Protein AF-A0A946YZE3-F1 (afdb_monomer_lite)

Sequence (164 aa):
MNVVLAQTDGRGFFDGVRDGLDSAWADVVAFAPKLIGAAIILLVGWIVARVIRGIFVRVLDRVGLDKLLERAGLTQTLRSAGYTASQLVGNVLYWVALLVVFLMAAEALQVERLTDLISALIAYLPLVAVAMIIIVVTAAIGAFLADLVAPWANRQQIAWLVPA

pLDDT: mean 79.57, std 11.19, range [40.38, 92.94]

Structure (mmCIF, N/CA/C/O backbone):
data_AF-A0A946YZE3-F1
#
_entry.id   AF-A0A946YZE3-F1
#
loop_
_atom_site.group_PDB
_atom_site.id
_atom_site.type_symbol
_atom_site.label_atom_id
_atom_site.label_alt_id
_atom_site.label_comp_id
_atom_site.label_asym_id
_atom_site.label_entity_id
_atom_site.label_seq_id
_atom_site.pdbx_PDB_ins_code
_atom_site.Cartn_x
_atom_site.Cartn_y
_atom_site.Cartn_z
_atom_site.occupancy
_atom_site.B_iso_or_equiv
_atom_site.auth_seq_id
_atom_site.auth_comp_id
_atom_site.auth_asym_id
_atom_site.auth_atom_id
_atom_site.pdbx_PDB_model_num
ATOM 1 N N . MET A 1 1 ? 53.365 25.308 -28.079 1.00 43.62 1 MET A N 1
ATOM 2 C CA . MET A 1 1 ? 52.091 25.456 -27.347 1.00 43.62 1 MET A CA 1
ATOM 3 C C . MET A 1 1 ? 50.980 25.514 -28.385 1.00 43.62 1 MET A C 1
ATOM 5 O O . MET A 1 1 ? 50.653 26.597 -28.841 1.00 43.62 1 MET A O 1
ATOM 9 N N . ASN A 1 2 ? 50.493 24.356 -28.847 1.00 40.38 2 ASN A N 1
ATOM 10 C CA . ASN A 1 2 ? 49.395 24.295 -29.816 1.00 40.38 2 ASN A CA 1
ATOM 11 C C . ASN A 1 2 ? 48.116 23.994 -29.054 1.00 40.38 2 ASN A C 1
ATOM 13 O O . ASN A 1 2 ? 47.885 22.869 -28.617 1.00 40.38 2 ASN A O 1
ATOM 17 N N . VAL A 1 3 ? 47.325 25.041 -28.861 1.00 59.16 3 VAL A N 1
ATOM 18 C CA . VAL A 1 3 ? 45.962 24.923 -28.371 1.00 59.16 3 VAL A CA 1
ATOM 19 C C . VAL A 1 3 ? 45.169 24.293 -29.510 1.00 59.16 3 VAL A C 1
ATOM 21 O O . VAL A 1 3 ? 44.938 24.925 -30.539 1.00 59.16 3 VAL A O 1
ATOM 24 N N . VAL A 1 4 ? 44.838 23.011 -29.355 1.00 63.41 4 VAL A N 1
ATOM 25 C CA . VAL A 1 4 ? 43.867 22.317 -30.199 1.00 63.41 4 VAL A CA 1
ATOM 26 C C . VAL A 1 4 ? 42.554 23.062 -30.014 1.00 63.41 4 VAL A C 1
ATOM 28 O O . VAL A 1 4 ? 41.918 22.970 -28.965 1.00 63.41 4 VAL A O 1
ATOM 31 N N . LEU A 1 5 ? 42.193 23.872 -31.006 1.00 56.09 5 LEU A N 1
ATOM 32 C CA . LEU A 1 5 ? 40.861 24.437 -31.112 1.00 56.09 5 LEU A CA 1
ATOM 33 C C . LEU A 1 5 ? 39.909 23.245 -31.121 1.00 56.09 5 LEU A C 1
ATOM 35 O O . LEU A 1 5 ? 39.949 22.431 -32.042 1.00 56.09 5 LEU A O 1
ATOM 39 N N . ALA A 1 6 ? 39.118 23.110 -30.057 1.00 60.28 6 ALA A N 1
ATOM 40 C CA . ALA A 1 6 ? 37.997 22.194 -29.997 1.00 60.28 6 ALA A CA 1
ATOM 41 C C . ALA A 1 6 ? 37.016 22.610 -31.096 1.00 60.28 6 ALA A C 1
ATOM 43 O O . ALA A 1 6 ? 36.107 23.414 -30.887 1.00 60.28 6 ALA A O 1
ATOM 44 N N . GLN A 1 7 ? 37.269 22.102 -32.297 1.00 55.59 7 GLN A N 1
ATOM 45 C CA . GLN A 1 7 ? 36.361 22.141 -33.415 1.00 55.59 7 GLN A CA 1
ATOM 46 C C . GLN A 1 7 ? 35.184 21.256 -33.016 1.00 55.59 7 GLN A C 1
ATOM 48 O O . GLN A 1 7 ? 35.172 20.047 -33.232 1.00 55.59 7 GLN A O 1
ATOM 53 N N . THR A 1 8 ? 34.223 21.871 -32.333 1.00 61.09 8 THR A N 1
ATOM 54 C CA . THR A 1 8 ? 32.881 21.340 -32.116 1.00 61.09 8 THR A CA 1
ATOM 55 C C . THR A 1 8 ? 32.183 21.344 -33.471 1.00 61.09 8 THR A C 1
ATOM 57 O O . THR A 1 8 ? 31.337 22.179 -33.776 1.00 61.09 8 THR A O 1
ATOM 60 N N . ASP A 1 9 ? 32.612 20.424 -34.334 1.00 63.84 9 ASP A N 1
ATOM 61 C CA . ASP A 1 9 ? 31.912 20.086 -35.561 1.00 63.84 9 ASP A CA 1
ATOM 62 C C . ASP A 1 9 ? 30.484 19.722 -35.140 1.00 63.84 9 ASP A C 1
ATOM 64 O O . ASP A 1 9 ? 30.283 18.788 -34.361 1.00 63.84 9 ASP A O 1
ATOM 68 N N . GLY A 1 10 ? 29.481 20.460 -35.631 1.00 63.72 10 GLY A N 1
ATOM 69 C CA . GLY A 1 10 ? 28.072 20.251 -35.267 1.00 63.72 10 GLY A CA 1
ATOM 70 C C . GLY A 1 10 ? 27.598 18.802 -35.448 1.00 63.72 10 GLY A C 1
ATOM 71 O O . GLY A 1 10 ? 26.635 18.389 -34.814 1.00 63.72 10 GLY A O 1
ATOM 72 N N . ARG A 1 11 ? 28.330 18.008 -36.241 1.00 69.75 11 ARG A N 1
ATOM 73 C CA . ARG A 1 11 ? 28.181 16.557 -36.407 1.00 69.75 11 ARG A CA 1
ATOM 74 C C . ARG A 1 11 ? 28.226 15.790 -35.079 1.00 69.75 11 ARG A C 1
ATOM 76 O O . ARG A 1 11 ? 27.331 14.994 -34.844 1.00 69.75 11 ARG A O 1
ATOM 83 N N . GLY A 1 12 ? 29.146 16.113 -34.165 1.00 76.25 12 GLY A N 1
ATOM 84 C CA . GLY A 1 12 ? 29.270 15.405 -32.882 1.00 76.25 12 GLY A CA 1
ATOM 85 C C . GLY A 1 12 ? 28.068 15.585 -31.943 1.00 76.25 12 GLY A C 1
ATOM 86 O O . GLY A 1 12 ? 27.752 14.692 -31.164 1.00 76.25 12 GLY A O 1
ATOM 87 N N . PHE A 1 13 ? 27.352 16.712 -32.043 1.00 83.12 13 PHE A N 1
ATOM 88 C CA . PHE A 1 13 ? 26.088 16.909 -31.327 1.00 83.12 13 PHE A CA 1
ATOM 89 C C . PHE A 1 13 ? 24.970 16.044 -31.918 1.00 83.12 13 PHE A C 1
ATOM 91 O O . PHE A 1 13 ? 24.251 15.381 -31.176 1.00 83.12 13 PHE A O 1
ATOM 98 N N . PHE A 1 14 ? 24.828 16.035 -33.248 1.00 87.50 14 PHE A N 1
ATOM 99 C CA . PHE A 1 14 ? 23.815 15.213 -33.913 1.00 87.50 14 PHE A CA 1
ATOM 100 C C . PHE A 1 14 ? 24.065 13.717 -33.705 1.00 87.50 14 PHE A C 1
ATOM 102 O O . PHE A 1 14 ? 23.097 12.974 -33.569 1.00 87.50 14 PHE A O 1
ATOM 109 N N . ASP A 1 15 ? 25.326 13.295 -33.627 1.00 86.75 15 ASP A N 1
ATOM 110 C CA . ASP A 1 15 ? 25.701 11.912 -33.333 1.00 86.75 15 ASP A CA 1
ATOM 111 C C . ASP A 1 15 ? 25.371 11.555 -31.876 1.00 86.75 15 ASP A C 1
ATOM 113 O O . ASP A 1 15 ? 24.671 10.581 -31.640 1.00 86.75 15 ASP A O 1
ATOM 117 N N . GLY A 1 16 ? 25.708 12.410 -30.901 1.00 86.00 16 GLY A N 1
ATOM 118 C CA . GLY A 1 16 ? 25.318 12.184 -29.503 1.00 86.00 16 GLY A CA 1
ATOM 119 C C . GLY A 1 16 ? 23.799 12.178 -29.267 1.00 86.00 16 GLY A C 1
ATOM 120 O O . GLY A 1 16 ? 23.300 11.410 -28.445 1.00 86.00 16 GLY A O 1
ATOM 121 N N . VAL A 1 17 ? 23.038 13.000 -30.001 1.00 89.38 17 VAL A N 1
ATOM 122 C CA . VAL A 1 17 ? 21.565 12.969 -29.962 1.00 89.38 17 VAL A CA 1
ATOM 123 C C . VAL A 1 17 ? 21.022 11.689 -30.599 1.00 89.38 17 VAL A C 1
ATOM 125 O O . VAL A 1 17 ? 20.084 11.108 -30.061 1.00 89.38 17 VAL A O 1
ATOM 128 N N . ARG A 1 18 ? 21.597 11.230 -31.717 1.00 91.44 18 ARG A N 1
ATOM 129 C CA . ARG A 1 18 ? 21.205 9.965 -32.359 1.00 91.44 18 ARG A CA 1
ATOM 130 C C . ARG A 1 18 ? 21.512 8.768 -31.471 1.00 91.44 18 ARG A C 1
ATOM 132 O O . ARG A 1 18 ? 20.606 7.991 -31.210 1.00 91.44 18 ARG A O 1
ATOM 139 N N . ASP A 1 19 ? 22.713 8.697 -30.913 1.00 91.00 19 ASP A N 1
ATOM 140 C CA . ASP A 1 19 ? 23.120 7.635 -29.992 1.00 91.00 19 ASP A CA 1
ATOM 141 C C . ASP A 1 19 ? 22.237 7.619 -28.728 1.00 91.00 19 ASP A C 1
ATOM 143 O O . ASP A 1 19 ? 21.841 6.558 -28.236 1.00 91.00 19 ASP A O 1
ATOM 147 N N . GLY A 1 20 ? 21.861 8.796 -28.214 1.00 88.88 20 GLY A N 1
ATOM 148 C CA . GLY A 1 20 ? 20.900 8.936 -27.115 1.00 88.88 20 GLY A CA 1
ATOM 149 C C . GLY A 1 20 ? 19.488 8.447 -27.467 1.00 88.88 20 GLY A C 1
ATOM 150 O O . GLY A 1 20 ? 18.821 7.828 -26.640 1.00 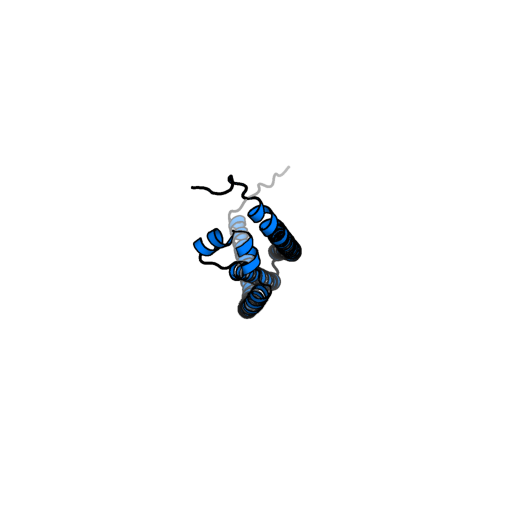88.88 20 GLY A O 1
ATOM 151 N N . LEU A 1 21 ? 19.023 8.693 -28.694 1.00 92.44 21 LEU A N 1
ATOM 152 C CA . LEU A 1 21 ? 17.734 8.189 -29.178 1.00 92.44 21 LEU A CA 1
ATOM 153 C C . LEU A 1 21 ? 17.761 6.679 -29.440 1.00 92.44 21 LEU A C 1
ATOM 155 O O . LEU A 1 21 ? 16.799 5.998 -29.096 1.00 92.44 21 LEU A O 1
ATOM 159 N N . ASP A 1 22 ? 18.850 6.155 -29.998 1.00 91.50 22 ASP A N 1
ATOM 160 C CA . ASP A 1 22 ? 19.014 4.730 -30.289 1.00 91.50 22 ASP A CA 1
ATOM 161 C C . ASP A 1 22 ? 19.114 3.908 -28.998 1.00 91.50 22 ASP A C 1
ATOM 163 O O . ASP A 1 22 ? 18.496 2.848 -28.884 1.00 91.50 22 ASP A O 1
ATOM 167 N N . SER A 1 23 ? 19.819 4.424 -27.988 1.00 89.94 23 SER A N 1
ATOM 168 C CA . SER A 1 23 ? 19.861 3.821 -26.649 1.00 89.94 23 SER A CA 1
ATOM 169 C C . SER A 1 23 ? 18.503 3.877 -25.942 1.00 89.94 23 SER A C 1
ATOM 171 O O . SER A 1 23 ? 18.031 2.847 -25.463 1.00 89.94 23 SER A O 1
ATOM 173 N N . ALA A 1 24 ? 17.809 5.022 -25.961 1.00 88.12 24 ALA A N 1
ATOM 174 C CA . ALA A 1 24 ? 16.450 5.122 -25.424 1.00 88.12 24 ALA A CA 1
ATOM 175 C C . ALA A 1 24 ? 15.468 4.175 -26.141 1.00 88.12 24 ALA A C 1
ATOM 177 O O . ALA A 1 24 ? 14.597 3.576 -25.508 1.00 88.12 24 ALA A O 1
ATOM 178 N N . TRP A 1 25 ? 15.611 4.004 -27.458 1.00 90.56 25 TRP A N 1
ATOM 179 C CA . TRP A 1 25 ? 14.807 3.063 -28.234 1.00 90.56 25 TRP A CA 1
ATOM 180 C C . TRP A 1 25 ? 15.104 1.608 -27.857 1.00 90.56 25 TRP A C 1
ATOM 182 O O . TRP A 1 25 ? 14.175 0.818 -27.670 1.00 90.56 25 TRP A O 1
ATOM 192 N N . ALA A 1 26 ? 16.381 1.258 -27.690 1.00 87.69 26 ALA A N 1
ATOM 193 C CA . ALA A 1 26 ? 16.795 -0.071 -27.253 1.00 87.69 26 ALA A CA 1
ATOM 194 C C . ALA A 1 26 ? 16.233 -0.421 -25.863 1.00 87.69 26 ALA A C 1
ATOM 196 O O . ALA A 1 26 ? 15.722 -1.528 -25.675 1.00 87.69 26 ALA A O 1
ATOM 197 N N . ASP A 1 27 ? 16.233 0.532 -24.927 1.00 84.56 27 ASP A N 1
ATOM 198 C CA . ASP A 1 27 ? 15.654 0.357 -23.592 1.00 84.56 27 ASP A CA 1
ATOM 199 C C . ASP A 1 27 ? 14.138 0.112 -23.647 1.00 84.56 27 ASP A C 1
ATOM 201 O O . ASP A 1 27 ? 13.623 -0.786 -22.977 1.00 84.56 27 ASP A O 1
ATOM 205 N N . VAL A 1 28 ? 13.410 0.849 -24.494 1.00 84.75 28 VAL A N 1
ATOM 206 C CA . VAL A 1 28 ? 11.962 0.653 -24.693 1.00 84.75 28 VAL A CA 1
ATOM 207 C C . VAL A 1 28 ? 11.662 -0.740 -25.250 1.00 84.75 28 VAL A C 1
ATOM 209 O O . VAL A 1 28 ? 10.764 -1.428 -24.755 1.00 84.75 28 VAL A O 1
ATOM 212 N N . VAL A 1 29 ? 12.426 -1.189 -26.249 1.00 87.19 29 VAL A N 1
ATOM 213 C CA . VAL A 1 29 ? 12.261 -2.525 -26.845 1.00 87.19 29 VAL A CA 1
ATOM 214 C C . VAL A 1 29 ? 12.597 -3.625 -25.832 1.00 87.19 29 VAL A C 1
ATOM 216 O O . VAL A 1 29 ? 11.882 -4.625 -25.762 1.00 87.19 29 VAL A O 1
ATOM 219 N N . ALA A 1 30 ? 13.618 -3.433 -24.993 1.00 84.69 30 ALA A N 1
ATOM 220 C CA . ALA A 1 30 ? 13.970 -4.364 -23.920 1.00 84.69 30 ALA A CA 1
ATOM 221 C C . ALA A 1 30 ? 12.926 -4.404 -22.784 1.00 84.69 30 ALA A C 1
ATOM 223 O O . ALA A 1 30 ? 12.786 -5.419 -22.094 1.00 84.69 30 ALA A O 1
ATOM 224 N N . PHE A 1 31 ? 12.171 -3.320 -22.590 1.00 84.31 31 PHE A N 1
ATOM 225 C CA . PHE A 1 31 ? 11.121 -3.217 -21.577 1.00 84.31 31 PHE A CA 1
ATOM 226 C C . PHE A 1 31 ? 9.774 -3.797 -22.034 1.00 84.31 31 PHE A C 1
ATOM 228 O O . PHE A 1 31 ? 8.982 -4.249 -21.203 1.00 84.31 31 PHE A O 1
ATOM 235 N N . ALA A 1 32 ? 9.517 -3.860 -23.345 1.00 87.62 32 ALA A N 1
ATOM 236 C CA . ALA A 1 32 ? 8.255 -4.359 -23.895 1.00 87.62 32 ALA A CA 1
ATOM 237 C C . ALA A 1 32 ? 7.883 -5.792 -23.435 1.00 87.62 32 ALA A C 1
ATOM 239 O O . ALA A 1 32 ? 6.745 -5.990 -23.001 1.00 87.62 32 ALA A O 1
ATOM 240 N N . PRO A 1 33 ? 8.792 -6.790 -23.420 1.00 85.50 33 PRO A N 1
ATOM 241 C CA . PRO A 1 33 ? 8.476 -8.123 -22.896 1.00 85.50 33 PRO A CA 1
ATOM 242 C C . PRO A 1 33 ? 8.171 -8.120 -21.390 1.00 85.50 33 PRO A C 1
ATOM 244 O O . PRO A 1 33 ? 7.288 -8.846 -20.931 1.00 85.50 33 PRO A O 1
ATOM 247 N N . LYS A 1 34 ? 8.870 -7.278 -20.617 1.00 87.50 34 LYS A N 1
ATOM 248 C CA . LYS A 1 34 ? 8.681 -7.149 -19.162 1.00 87.50 34 LYS A CA 1
ATOM 249 C C . LYS A 1 34 ? 7.306 -6.569 -18.829 1.00 87.50 34 LYS A C 1
ATOM 251 O O . LYS A 1 34 ? 6.638 -7.053 -17.917 1.00 87.50 34 LYS A O 1
ATOM 256 N N . LEU A 1 35 ? 6.845 -5.597 -19.621 1.00 87.19 35 LEU A N 1
ATOM 257 C CA . LEU A 1 35 ? 5.495 -5.042 -19.512 1.00 87.19 35 LEU A CA 1
ATOM 258 C C . LEU A 1 35 ? 4.408 -6.102 -19.700 1.00 87.19 35 LEU A C 1
ATOM 260 O O . LEU A 1 35 ? 3.423 -6.088 -18.967 1.00 87.19 35 LEU A O 1
ATOM 264 N N . ILE A 1 36 ? 4.588 -7.038 -20.636 1.00 89.50 36 ILE A N 1
ATOM 265 C CA . ILE A 1 36 ? 3.630 -8.134 -20.847 1.00 89.50 36 ILE A CA 1
ATOM 266 C C . ILE A 1 36 ? 3.576 -9.032 -19.606 1.00 89.50 36 ILE A C 1
ATOM 268 O O . ILE A 1 36 ? 2.488 -9.338 -19.118 1.00 89.50 36 ILE A O 1
ATOM 272 N N . GLY A 1 37 ? 4.735 -9.411 -19.056 1.00 88.25 37 GLY A N 1
ATOM 273 C CA . GLY A 1 37 ? 4.804 -10.214 -17.831 1.00 88.25 37 GLY A CA 1
ATOM 274 C C . GLY A 1 37 ? 4.111 -9.537 -16.644 1.00 88.25 37 GLY A C 1
ATOM 275 O O . GLY A 1 37 ? 3.285 -10.151 -15.969 1.00 88.25 37 GLY A O 1
ATOM 276 N N . ALA A 1 38 ? 4.366 -8.248 -16.435 1.00 89.31 38 ALA A N 1
ATOM 277 C CA . ALA A 1 38 ? 3.707 -7.494 -15.378 1.00 89.31 38 ALA A CA 1
ATOM 278 C C . ALA A 1 38 ? 2.213 -7.276 -15.615 1.00 89.31 38 ALA A C 1
ATOM 280 O O . ALA A 1 38 ? 1.443 -7.344 -14.662 1.00 89.31 38 ALA A O 1
ATOM 281 N N . ALA A 1 39 ? 1.777 -7.072 -16.859 1.00 90.06 39 ALA A N 1
ATOM 282 C CA . ALA A 1 39 ? 0.357 -6.986 -17.184 1.00 90.06 39 ALA A CA 1
ATOM 283 C C . ALA A 1 39 ? -0.376 -8.287 -16.825 1.00 90.06 39 ALA A C 1
ATOM 285 O O . ALA A 1 39 ? -1.462 -8.235 -16.249 1.00 90.06 39 ALA A O 1
ATOM 286 N N . ILE A 1 40 ? 0.234 -9.450 -17.090 1.00 92.75 40 ILE A N 1
ATOM 287 C CA . ILE A 1 40 ? -0.312 -10.757 -16.694 1.00 92.75 40 ILE A CA 1
ATOM 288 C C . ILE A 1 40 ? -0.416 -10.858 -15.167 1.00 92.75 40 ILE A C 1
ATOM 290 O O . ILE A 1 40 ? -1.472 -11.224 -14.649 1.00 92.75 40 ILE A O 1
ATOM 294 N N . ILE A 1 41 ? 0.647 -10.496 -14.441 1.00 90.94 41 ILE A N 1
ATOM 295 C CA . ILE A 1 41 ? 0.657 -10.500 -12.968 1.00 90.94 41 ILE A CA 1
ATOM 296 C C . ILE A 1 41 ? -0.436 -9.584 -12.415 1.00 90.94 41 ILE A C 1
ATOM 298 O O . ILE A 1 41 ? -1.163 -9.974 -11.505 1.00 90.94 41 ILE A O 1
ATOM 302 N N . LEU A 1 42 ? -0.595 -8.392 -12.987 1.00 90.56 42 LEU A N 1
ATOM 303 C CA . LEU A 1 42 ? -1.582 -7.410 -12.552 1.00 90.56 42 LEU A CA 1
ATOM 304 C C . LEU A 1 42 ? -3.012 -7.903 -12.812 1.00 90.56 42 LEU A C 1
ATOM 306 O O . LEU A 1 42 ? -3.884 -7.739 -11.958 1.00 90.56 42 LEU A O 1
ATOM 310 N N . LEU A 1 43 ? -3.238 -8.585 -13.939 1.00 92.94 43 LEU A N 1
ATOM 311 C CA . LEU A 1 43 ? -4.521 -9.203 -14.271 1.00 92.94 43 LEU A CA 1
ATOM 312 C C . LEU A 1 43 ? -4.891 -10.314 -13.275 1.00 92.94 43 LEU A C 1
ATOM 314 O O . LEU A 1 43 ? -5.994 -10.320 -12.727 1.00 92.94 43 LEU A O 1
ATOM 318 N N . VAL A 1 44 ? -3.961 -11.236 -13.009 1.00 91.88 44 VAL A N 1
ATOM 319 C CA . VAL A 1 44 ? -4.167 -12.352 -12.070 1.00 91.88 44 VAL A CA 1
ATOM 320 C C . VAL A 1 44 ? -4.322 -11.831 -10.643 1.00 91.88 44 VAL A C 1
ATOM 322 O O . VAL A 1 44 ? -5.246 -12.215 -9.922 1.00 91.88 44 VAL A O 1
ATOM 325 N N . GLY A 1 45 ? -3.452 -10.912 -10.236 1.00 88.38 45 GLY A N 1
ATOM 326 C CA . GLY A 1 45 ? -3.457 -10.339 -8.902 1.00 88.38 45 GLY A CA 1
ATOM 327 C C . GLY A 1 45 ? -4.711 -9.518 -8.610 1.00 88.38 45 GLY A C 1
ATOM 328 O O . GLY A 1 45 ? -5.235 -9.597 -7.501 1.00 88.38 45 GLY A O 1
ATOM 329 N N . TRP A 1 46 ? -5.269 -8.804 -9.593 1.00 88.25 46 TRP A N 1
ATOM 330 C CA . TRP A 1 46 ? -6.537 -8.086 -9.418 1.00 88.25 46 TRP A CA 1
ATOM 331 C C . TRP A 1 46 ? -7.689 -9.024 -9.021 1.00 88.25 46 TRP A C 1
ATOM 333 O O . TRP A 1 46 ? -8.483 -8.701 -8.129 1.00 88.25 46 TRP A O 1
ATOM 343 N N . ILE A 1 47 ? -7.749 -10.217 -9.623 1.00 89.12 47 ILE A N 1
ATOM 344 C CA . ILE A 1 47 ? -8.748 -11.239 -9.283 1.00 89.12 47 ILE A CA 1
ATOM 345 C C . ILE A 1 47 ? -8.544 -11.710 -7.838 1.00 89.12 47 ILE A C 1
ATOM 347 O O . ILE A 1 47 ? -9.495 -11.725 -7.051 1.00 89.12 47 ILE A O 1
ATOM 351 N N . VAL A 1 48 ? -7.304 -12.037 -7.464 1.00 86.81 48 VAL A N 1
ATOM 352 C CA . VAL A 1 48 ? -6.956 -12.483 -6.104 1.00 86.81 48 VAL A CA 1
ATOM 353 C C . VAL A 1 48 ? -7.290 -11.407 -5.064 1.00 86.81 48 VAL A C 1
ATOM 355 O O . VAL A 1 48 ? -7.945 -11.700 -4.062 1.00 86.81 48 VAL A O 1
ATOM 358 N N . ALA A 1 49 ? -6.938 -10.146 -5.322 1.00 83.62 49 ALA A N 1
ATOM 359 C CA . ALA A 1 49 ? -7.229 -9.016 -4.440 1.00 83.62 49 ALA A CA 1
ATOM 360 C C . ALA A 1 49 ? -8.738 -8.847 -4.195 1.00 83.62 49 ALA A C 1
ATOM 362 O O . ALA A 1 49 ? -9.174 -8.599 -3.065 1.00 83.62 49 ALA A O 1
ATOM 363 N N . ARG A 1 50 ? -9.562 -9.040 -5.233 1.00 83.75 50 ARG A N 1
ATOM 364 C CA . ARG A 1 50 ? -11.025 -8.985 -5.110 1.00 83.75 50 ARG A CA 1
ATOM 365 C C . ARG A 1 50 ? -11.574 -10.104 -4.222 1.00 83.75 50 ARG A C 1
ATOM 367 O O . ARG A 1 50 ? -12.484 -9.855 -3.430 1.00 83.75 50 ARG A O 1
ATOM 374 N N . VAL A 1 51 ? -11.019 -11.313 -4.322 1.00 86.19 51 VAL A N 1
ATOM 375 C CA . VAL A 1 51 ? -11.404 -12.453 -3.473 1.00 86.19 51 VAL A CA 1
ATOM 376 C C . VAL A 1 51 ? -11.027 -12.195 -2.015 1.00 86.19 51 VAL A C 1
ATOM 378 O O . VAL A 1 51 ? -11.876 -12.340 -1.134 1.00 86.19 51 VAL A O 1
ATOM 381 N N . ILE A 1 52 ? -9.796 -11.741 -1.766 1.00 82.19 52 ILE A N 1
ATOM 382 C CA . ILE A 1 52 ? -9.301 -11.404 -0.424 1.00 82.19 52 ILE A CA 1
ATOM 383 C C . ILE A 1 52 ? -10.214 -10.365 0.231 1.00 82.19 52 ILE A C 1
ATOM 385 O O . ILE A 1 52 ? -10.716 -10.602 1.331 1.00 82.19 52 ILE A O 1
ATOM 389 N N . ARG A 1 53 ? -10.525 -9.263 -0.469 1.00 81.19 53 ARG A N 1
ATOM 390 C CA . ARG A 1 53 ? -11.471 -8.242 0.013 1.00 81.19 53 ARG A CA 1
ATOM 391 C C . ARG A 1 53 ? -12.781 -8.867 0.496 1.00 81.19 53 ARG A C 1
ATOM 393 O O . ARG A 1 53 ? -13.252 -8.550 1.586 1.00 81.19 53 ARG A O 1
ATOM 400 N N . GLY A 1 54 ? -13.370 -9.750 -0.311 1.00 79.06 54 GLY A N 1
ATOM 401 C CA . GLY A 1 54 ? -14.639 -10.400 0.011 1.00 79.06 54 GLY A CA 1
ATOM 402 C C . GLY A 1 54 ? -14.571 -11.281 1.262 1.00 79.06 54 GLY A C 1
ATOM 403 O O . GLY A 1 54 ? -15.525 -11.311 2.036 1.00 79.06 54 GLY A O 1
ATOM 404 N N . ILE A 1 55 ? -13.451 -11.972 1.487 1.00 82.38 55 ILE A N 1
ATOM 405 C CA . ILE A 1 55 ? -13.240 -12.790 2.689 1.00 82.38 55 ILE A CA 1
ATOM 406 C C . ILE A 1 55 ? -13.142 -11.894 3.925 1.00 82.38 55 ILE A C 1
ATOM 408 O O . ILE A 1 55 ? -13.837 -12.136 4.910 1.00 82.38 55 ILE A O 1
ATOM 412 N N . PHE A 1 56 ? -12.333 -10.837 3.864 1.00 79.19 56 PHE A N 1
ATOM 413 C CA . PHE A 1 56 ? -12.101 -9.965 5.012 1.00 79.19 56 PHE A CA 1
ATOM 414 C C . PHE A 1 56 ? -13.339 -9.179 5.433 1.00 79.19 56 PHE A C 1
ATOM 416 O O . PHE A 1 56 ? -13.619 -9.135 6.625 1.00 79.19 56 PHE A O 1
ATOM 423 N N . VAL A 1 57 ? -14.123 -8.635 4.493 1.00 80.12 57 VAL A N 1
ATOM 424 C CA . VAL A 1 57 ? -15.391 -7.959 4.833 1.00 80.12 57 VAL A CA 1
ATOM 425 C C . VAL A 1 57 ? -16.288 -8.890 5.652 1.00 80.12 57 VAL A C 1
ATOM 427 O O . VAL A 1 57 ? -16.718 -8.522 6.738 1.00 80.12 57 VAL A O 1
ATOM 430 N N . ARG A 1 58 ? -16.461 -10.147 5.215 1.00 81.00 58 ARG A N 1
ATOM 431 C CA . ARG A 1 58 ? -17.275 -11.132 5.949 1.00 81.00 58 ARG A CA 1
ATOM 432 C C . ARG A 1 58 ? -16.713 -11.472 7.330 1.00 81.00 58 ARG A C 1
ATOM 434 O O . ARG A 1 58 ? -17.482 -11.753 8.247 1.00 81.00 58 ARG A O 1
ATOM 441 N N . VAL A 1 59 ? -15.388 -11.517 7.478 1.00 78.19 59 VAL A N 1
ATOM 442 C CA . VAL A 1 59 ? -14.744 -11.769 8.777 1.00 78.19 59 VAL A CA 1
ATOM 443 C C . VAL A 1 59 ? -14.979 -10.588 9.717 1.00 78.19 59 VAL A C 1
ATOM 445 O O . VAL A 1 59 ? -15.367 -10.797 10.861 1.00 78.19 59 VAL A O 1
ATOM 448 N N . LEU A 1 60 ? -14.804 -9.360 9.234 1.00 77.00 60 LEU A N 1
ATOM 449 C CA . LEU A 1 60 ? -14.971 -8.144 10.029 1.00 77.00 60 LEU A CA 1
ATOM 450 C C . LEU A 1 60 ? -16.429 -7.908 10.441 1.00 77.00 60 LEU A C 1
ATOM 452 O O . LEU A 1 60 ? -16.679 -7.573 11.601 1.00 77.00 60 LEU A O 1
ATOM 456 N N . ASP A 1 61 ? -17.374 -8.203 9.546 1.00 75.62 61 ASP A N 1
ATOM 457 C CA . ASP A 1 61 ? -18.806 -8.203 9.856 1.00 75.62 61 ASP A CA 1
ATOM 458 C C . ASP A 1 61 ? -19.116 -9.176 11.011 1.00 75.62 61 ASP A C 1
ATOM 460 O O . ASP A 1 61 ? -19.864 -8.843 11.932 1.00 75.62 61 ASP A O 1
ATOM 464 N N . ARG A 1 62 ? -18.500 -10.372 11.020 1.00 72.00 62 ARG A N 1
ATOM 465 C CA . ARG A 1 62 ? -18.669 -11.356 12.110 1.00 72.00 62 ARG A CA 1
ATOM 466 C C . ARG A 1 62 ? -18.047 -10.920 13.429 1.00 72.00 62 ARG A C 1
ATOM 468 O O . ARG A 1 62 ? -18.600 -11.238 14.477 1.00 72.00 62 ARG A O 1
ATOM 475 N N . VAL A 1 63 ? -16.909 -10.229 13.390 1.00 71.94 63 VAL A N 1
ATOM 476 C CA . VAL A 1 63 ? -16.236 -9.710 14.595 1.00 71.94 63 VAL A CA 1
ATOM 477 C C . VAL A 1 63 ? -17.060 -8.588 15.245 1.00 71.94 63 VAL A C 1
ATOM 479 O O . VAL A 1 63 ? -16.872 -8.283 16.420 1.00 71.94 63 VAL A O 1
ATOM 482 N N . GLY A 1 64 ? -18.035 -8.018 14.529 1.00 69.75 64 GLY A N 1
ATOM 483 C CA . GLY A 1 64 ? -18.956 -7.033 15.088 1.00 69.75 64 GLY A CA 1
ATOM 484 C C . GLY A 1 64 ? -18.336 -5.644 15.215 1.00 69.75 64 GLY A C 1
ATOM 485 O O . GLY A 1 64 ? -18.765 -4.865 16.065 1.00 69.75 64 GLY A O 1
ATOM 486 N N . LEU A 1 65 ? -17.358 -5.320 14.361 1.00 70.19 65 LEU A N 1
ATOM 487 C CA . LEU A 1 65 ? -16.778 -3.976 14.250 1.00 70.19 65 LEU A CA 1
ATOM 488 C C . LEU A 1 65 ? -17.852 -2.900 14.112 1.00 70.19 65 LEU A C 1
ATOM 490 O O . LEU A 1 65 ? -17.788 -1.867 14.776 1.00 70.19 65 LEU A O 1
ATOM 494 N N . ASP A 1 66 ? -18.874 -3.186 13.310 1.00 72.44 66 ASP A N 1
ATOM 495 C CA . ASP A 1 66 ? -20.006 -2.291 13.104 1.00 72.44 66 ASP A CA 1
ATOM 496 C C . ASP A 1 66 ? -20.713 -1.962 14.429 1.00 72.44 66 ASP A C 1
ATOM 498 O O . ASP A 1 66 ? -21.002 -0.799 14.685 1.00 72.44 66 ASP A O 1
ATOM 502 N N . LYS A 1 67 ? -20.893 -2.946 15.323 1.00 68.38 67 LYS A N 1
ATOM 503 C CA . LYS A 1 67 ? -21.527 -2.746 16.640 1.00 68.38 67 LYS A CA 1
ATOM 504 C C . LYS A 1 67 ? -20.643 -1.951 17.600 1.00 68.38 67 LYS A C 1
ATOM 506 O O . LYS A 1 67 ? -21.157 -1.171 18.398 1.00 68.38 67 LYS A O 1
ATOM 511 N N . LEU A 1 68 ? -19.324 -2.142 17.542 1.00 65.06 68 LEU A N 1
ATOM 512 C CA . LEU A 1 68 ? -18.373 -1.389 18.366 1.00 65.06 68 LEU A CA 1
ATOM 513 C C . LEU A 1 68 ? -18.329 0.089 17.956 1.00 65.06 68 LEU A C 1
ATOM 515 O O . LEU A 1 68 ? -18.367 0.968 18.813 1.00 65.06 68 LEU A O 1
ATOM 519 N N . LEU A 1 69 ? -18.324 0.367 16.650 1.00 67.31 69 LEU A N 1
ATOM 520 C CA . LEU A 1 69 ? -18.372 1.730 16.110 1.00 67.31 69 LEU A CA 1
ATOM 521 C C . LEU A 1 69 ? -19.754 2.381 16.260 1.00 67.31 69 LEU A C 1
ATOM 523 O O . LEU A 1 69 ? -19.847 3.602 16.395 1.00 67.31 69 LEU A O 1
ATOM 527 N N . GLU A 1 70 ? -20.821 1.579 16.303 1.00 69.06 70 GLU A N 1
ATOM 528 C CA . GLU A 1 70 ? -22.169 2.039 16.639 1.00 69.06 70 GLU A CA 1
ATOM 529 C C . GLU A 1 70 ? -22.258 2.517 18.091 1.00 69.06 70 GLU A C 1
ATOM 531 O O . GLU A 1 70 ? -22.701 3.637 18.340 1.00 69.06 70 GLU A O 1
ATOM 536 N N . ARG A 1 71 ? -21.711 1.742 19.033 1.00 63.22 71 ARG A N 1
ATOM 537 C CA . ARG A 1 71 ? -21.608 2.127 20.452 1.00 63.22 71 ARG A CA 1
ATOM 538 C C . ARG A 1 71 ? -20.681 3.321 20.697 1.00 63.22 71 ARG A C 1
ATOM 540 O O . ARG A 1 71 ? -20.903 4.071 21.639 1.00 63.22 71 ARG A O 1
ATOM 547 N N . ALA A 1 72 ? -19.676 3.521 19.845 1.00 62.59 72 ALA A N 1
ATOM 548 C CA . ALA A 1 72 ? -18.768 4.666 19.914 1.00 62.59 72 ALA A CA 1
ATOM 549 C C . ALA A 1 72 ? -19.355 5.969 19.323 1.00 62.59 72 ALA A C 1
ATOM 551 O O . ALA A 1 72 ? -18.670 6.989 19.314 1.00 62.59 72 ALA A O 1
ATOM 552 N N . GLY A 1 73 ? -20.587 5.955 18.790 1.00 63.31 73 GLY A N 1
ATOM 553 C CA . GLY A 1 73 ? -21.237 7.138 18.201 1.00 63.31 73 GLY A CA 1
ATOM 554 C C . GLY A 1 73 ? -20.686 7.566 16.832 1.00 63.31 73 GLY A C 1
ATOM 555 O O . GLY A 1 73 ? -21.141 8.551 16.256 1.00 63.31 73 GLY A O 1
ATOM 556 N N . LEU A 1 74 ? -19.743 6.807 16.267 1.00 62.47 74 LEU A N 1
ATOM 557 C CA . LEU A 1 74 ? -19.112 7.077 14.968 1.00 62.47 74 LEU A CA 1
ATOM 558 C C . LEU A 1 74 ? -19.955 6.577 13.779 1.00 62.47 74 LEU A C 1
ATOM 560 O O . LEU A 1 74 ? -19.618 6.794 12.618 1.00 62.47 74 LEU A O 1
ATOM 564 N N . THR A 1 75 ? -21.083 5.917 14.040 1.00 63.03 75 THR A N 1
ATOM 565 C CA . THR A 1 75 ? -22.003 5.436 12.996 1.00 63.03 75 THR A CA 1
ATOM 566 C C . THR A 1 75 ? -22.692 6.561 12.241 1.00 63.03 75 THR A C 1
ATOM 568 O O . THR A 1 75 ? -22.923 6.405 11.047 1.00 63.03 75 THR A O 1
ATOM 571 N N . GLN A 1 76 ? -23.006 7.685 12.890 1.00 60.19 76 GLN A N 1
ATOM 572 C CA . GLN A 1 76 ? -23.691 8.809 12.240 1.00 60.19 76 GLN A CA 1
ATOM 573 C C . GLN A 1 76 ? -22.795 9.466 11.175 1.00 60.19 76 GLN A C 1
ATOM 575 O O . GLN A 1 76 ? -23.272 9.814 10.097 1.00 60.19 76 GLN A O 1
ATOM 580 N N . THR A 1 77 ? -21.489 9.573 11.446 1.00 60.41 77 THR A N 1
ATOM 581 C CA . THR A 1 77 ? -20.474 10.103 10.521 1.00 60.41 77 THR A CA 1
ATOM 582 C C . THR A 1 77 ? -20.099 9.121 9.411 1.00 60.41 77 THR A C 1
ATOM 584 O O . THR A 1 77 ? -19.796 9.548 8.302 1.00 60.41 77 THR A O 1
ATOM 587 N N . LEU A 1 78 ? -20.141 7.809 9.666 1.00 61.25 78 LEU A N 1
ATOM 588 C CA . LEU A 1 78 ? -19.900 6.795 8.632 1.00 61.25 78 LEU A CA 1
ATOM 589 C C . LEU A 1 78 ? -21.124 6.575 7.723 1.00 61.25 78 LEU A C 1
ATOM 591 O O . LEU A 1 78 ? -20.982 6.485 6.502 1.00 61.25 78 LEU A O 1
ATOM 595 N N . ARG A 1 79 ? -22.340 6.541 8.291 1.00 62.72 79 ARG A N 1
ATOM 596 C CA . ARG A 1 79 ? -23.590 6.391 7.523 1.00 62.72 79 ARG A CA 1
ATOM 597 C C . ARG A 1 79 ? -23.892 7.608 6.659 1.00 62.72 79 ARG A C 1
ATOM 599 O O . ARG A 1 79 ? -24.396 7.419 5.557 1.00 62.72 79 ARG A O 1
ATOM 606 N N . SER A 1 80 ? -23.559 8.823 7.101 1.00 62.28 80 SER A N 1
ATOM 607 C CA . SER A 1 80 ? -23.700 10.022 6.260 1.00 62.28 80 SER A CA 1
ATOM 608 C C . SER A 1 80 ? -22.797 9.983 5.020 1.00 62.28 80 SER A C 1
ATOM 610 O O . SER A 1 80 ? -23.140 10.577 4.002 1.00 62.28 80 SER A O 1
ATOM 612 N N . ALA A 1 81 ? -21.696 9.224 5.068 1.00 59.06 81 ALA A N 1
ATOM 613 C CA . ALA A 1 81 ? -20.830 8.941 3.925 1.00 59.06 81 ALA A CA 1
ATOM 614 C C . ALA A 1 81 ? -21.268 7.709 3.100 1.00 59.06 81 ALA A C 1
ATOM 616 O O . ALA A 1 81 ? -20.660 7.425 2.071 1.00 59.06 81 ALA A O 1
ATOM 617 N N . GLY A 1 82 ? -22.306 6.975 3.523 1.00 63.03 82 GLY A N 1
ATOM 618 C CA . GLY A 1 82 ? -22.831 5.798 2.822 1.00 63.03 82 GLY A CA 1
ATOM 619 C C . GLY A 1 82 ? -22.026 4.503 2.999 1.00 63.03 82 GLY A C 1
ATOM 620 O O . GLY A 1 82 ? -22.268 3.551 2.261 1.00 63.03 82 GLY A O 1
ATOM 621 N N . TYR A 1 83 ? -21.096 4.432 3.959 1.00 64.94 83 TYR A N 1
ATOM 622 C CA . TYR A 1 83 ? -20.231 3.260 4.169 1.00 64.94 83 TYR A CA 1
ATOM 623 C C . TYR A 1 83 ? -20.377 2.673 5.582 1.00 64.94 83 TYR A C 1
ATOM 625 O O . TYR A 1 83 ? -20.496 3.408 6.560 1.00 64.94 83 TYR A O 1
ATOM 633 N N . THR A 1 84 ? -20.326 1.340 5.715 1.00 71.06 84 THR A N 1
ATOM 634 C CA . THR A 1 84 ? -20.190 0.678 7.030 1.00 71.06 84 THR A CA 1
ATOM 635 C C . THR A 1 84 ? -18.723 0.573 7.441 1.00 71.06 84 THR A C 1
ATOM 637 O O . THR A 1 84 ? -17.823 0.606 6.597 1.00 71.06 84 THR A O 1
ATOM 640 N N . ALA A 1 85 ? -18.457 0.427 8.741 1.00 71.62 85 ALA A N 1
ATOM 641 C CA . ALA A 1 85 ? -17.094 0.297 9.251 1.00 71.62 85 ALA A CA 1
ATOM 642 C C . ALA A 1 85 ? -16.354 -0.891 8.623 1.00 71.62 85 ALA A C 1
ATOM 644 O O . ALA A 1 85 ? -15.229 -0.752 8.144 1.00 71.62 85 ALA A O 1
ATOM 645 N N . SER A 1 86 ? -17.017 -2.041 8.547 1.00 74.00 86 SER A N 1
ATOM 646 C CA . SER A 1 86 ? -16.455 -3.250 7.946 1.00 74.00 86 SER A CA 1
ATOM 647 C C . SER A 1 86 ? -16.193 -3.093 6.441 1.00 74.00 86 SER A C 1
ATOM 649 O O . SER A 1 86 ? -15.187 -3.592 5.929 1.00 74.00 86 SER A O 1
ATOM 651 N N . GLN A 1 87 ? -17.022 -2.321 5.727 1.00 74.88 87 GLN A N 1
ATOM 652 C CA . GLN A 1 87 ? -16.779 -1.986 4.321 1.00 74.88 87 GLN A CA 1
ATOM 653 C C . GLN A 1 87 ? -15.602 -1.029 4.134 1.00 74.88 87 GLN A C 1
ATOM 655 O O . GLN A 1 87 ? -14.831 -1.224 3.194 1.00 74.88 87 GLN A O 1
ATOM 660 N N . LEU A 1 88 ? -15.436 -0.027 5.005 1.00 76.25 88 LEU A N 1
ATOM 661 C CA . LEU A 1 88 ? -14.284 0.877 4.957 1.00 76.25 88 LEU A CA 1
ATOM 662 C C . LEU A 1 88 ? -12.983 0.107 5.153 1.00 76.25 88 LEU A C 1
ATOM 664 O O . LEU A 1 88 ? -12.074 0.230 4.334 1.00 76.25 88 LEU A O 1
ATOM 668 N N . VAL A 1 89 ? -12.912 -0.745 6.178 1.00 75.50 89 VAL A N 1
ATOM 669 C CA . VAL A 1 89 ? -11.710 -1.551 6.421 1.00 75.50 89 VAL A CA 1
ATOM 670 C C . VAL A 1 89 ? -11.480 -2.549 5.286 1.00 75.50 89 VAL A C 1
ATOM 672 O O . VAL A 1 89 ? -10.356 -2.686 4.809 1.00 75.50 89 VAL A O 1
ATOM 675 N N . GLY A 1 90 ? -12.535 -3.187 4.773 1.00 76.94 90 GLY A N 1
ATOM 676 C CA . GLY A 1 90 ? -12.434 -4.044 3.592 1.00 76.94 90 GLY A CA 1
ATOM 677 C C . GLY A 1 90 ? -11.950 -3.297 2.345 1.00 76.94 90 GLY A C 1
ATOM 678 O O . GLY A 1 90 ? -11.200 -3.853 1.545 1.00 76.94 90 GLY A O 1
ATOM 679 N N . ASN A 1 91 ? -12.335 -2.031 2.176 1.00 80.94 91 ASN A N 1
ATOM 680 C CA . ASN A 1 91 ? -11.858 -1.188 1.086 1.00 80.94 91 ASN A CA 1
ATOM 681 C C . ASN A 1 91 ? -10.374 -0.842 1.258 1.00 80.94 91 ASN A C 1
ATOM 683 O O . ASN A 1 91 ? -9.614 -0.986 0.307 1.00 80.94 91 ASN A O 1
ATOM 687 N N . VAL A 1 92 ? -9.940 -0.470 2.466 1.00 82.12 92 VAL A N 1
ATOM 688 C CA . VAL A 1 92 ? -8.515 -0.255 2.778 1.00 82.12 92 VAL A CA 1
ATOM 689 C C . VAL A 1 92 ? -7.704 -1.511 2.463 1.00 82.12 92 VAL A C 1
ATOM 691 O O . VAL A 1 92 ? -6.681 -1.428 1.787 1.00 82.12 92 VAL A O 1
ATOM 694 N N . LEU A 1 93 ? -8.195 -2.687 2.860 1.00 82.00 93 LEU A N 1
ATOM 695 C CA . LEU A 1 93 ? -7.534 -3.957 2.568 1.00 82.00 93 LEU A CA 1
ATOM 696 C C . LEU A 1 93 ? -7.468 -4.277 1.071 1.00 82.00 93 LEU A C 1
ATOM 698 O O . LEU A 1 93 ? -6.492 -4.861 0.613 1.00 82.00 93 LEU A O 1
ATOM 702 N N . TYR A 1 94 ? -8.488 -3.894 0.301 1.00 82.44 94 TYR A N 1
ATOM 703 C CA . TYR A 1 94 ? -8.465 -4.023 -1.154 1.00 82.44 94 TYR A CA 1
ATOM 704 C C . TYR A 1 94 ? -7.371 -3.159 -1.780 1.00 82.44 94 TYR A C 1
ATOM 706 O O . TYR A 1 94 ? -6.613 -3.657 -2.607 1.00 82.44 94 TYR A O 1
ATOM 714 N N . TRP A 1 95 ? -7.260 -1.896 -1.362 1.00 85.31 95 TRP A N 1
ATOM 715 C CA . TRP A 1 95 ? -6.190 -1.006 -1.818 1.00 85.31 95 TRP A CA 1
ATOM 716 C C . TRP A 1 95 ? -4.810 -1.546 -1.442 1.00 85.31 95 TRP A C 1
ATOM 718 O O . TRP A 1 95 ? -3.905 -1.536 -2.268 1.00 85.31 95 TRP A O 1
ATOM 728 N N . VAL A 1 96 ? -4.676 -2.094 -0.236 1.00 84.56 96 VAL A N 1
ATOM 729 C CA . VAL A 1 96 ? -3.474 -2.793 0.233 1.00 84.56 96 VAL A CA 1
ATOM 730 C C . VAL A 1 96 ? -3.131 -3.996 -0.646 1.00 84.56 96 VAL A C 1
ATOM 732 O O . VAL A 1 96 ? -2.008 -4.101 -1.127 1.00 84.56 96 VAL A O 1
ATOM 735 N N . ALA A 1 97 ? -4.083 -4.896 -0.890 1.00 87.44 97 ALA A N 1
ATOM 736 C CA . ALA A 1 97 ? -3.855 -6.077 -1.717 1.00 87.44 97 ALA A CA 1
ATOM 737 C C . ALA A 1 97 ? -3.496 -5.688 -3.158 1.00 87.44 97 ALA A C 1
ATOM 739 O O . ALA A 1 97 ? -2.602 -6.283 -3.754 1.00 87.44 97 ALA A O 1
ATOM 740 N N . LEU A 1 98 ? -4.146 -4.654 -3.701 1.00 86.88 98 LEU A N 1
ATOM 741 C CA . LEU A 1 98 ? -3.815 -4.093 -5.008 1.00 86.88 98 LEU A CA 1
ATOM 742 C C . LEU A 1 98 ? -2.387 -3.534 -5.036 1.00 86.88 98 LEU A C 1
ATOM 744 O O . LEU A 1 98 ? -1.683 -3.723 -6.020 1.00 86.88 98 LEU A O 1
ATOM 748 N N . LEU A 1 99 ? -1.947 -2.889 -3.955 1.00 88.06 99 LEU A N 1
ATOM 749 C CA . LEU A 1 99 ? -0.598 -2.347 -3.817 1.00 88.06 99 LEU A CA 1
ATOM 750 C C . LEU A 1 99 ? 0.457 -3.465 -3.754 1.00 88.06 99 LEU A C 1
ATOM 752 O O . LEU A 1 99 ? 1.503 -3.337 -4.380 1.00 88.06 99 LEU A O 1
ATOM 756 N N . VAL A 1 100 ? 0.157 -4.596 -3.106 1.00 87.44 100 VAL A N 1
ATOM 757 C CA . VAL A 1 100 ? 1.008 -5.805 -3.143 1.00 87.44 100 VAL A CA 1
ATOM 758 C C . VAL A 1 100 ? 1.088 -6.386 -4.555 1.00 87.44 100 VAL A C 1
ATOM 760 O O . VAL A 1 100 ? 2.169 -6.703 -5.034 1.00 87.44 100 VAL A O 1
ATOM 763 N N . VAL A 1 101 ? -0.034 -6.489 -5.264 1.00 89.12 101 VAL A N 1
ATOM 764 C CA . VAL A 1 101 ? -0.033 -6.943 -6.666 1.00 89.12 101 VAL A CA 1
ATOM 765 C C . VAL A 1 101 ? 0.771 -5.989 -7.548 1.00 89.12 101 VAL A C 1
ATOM 767 O O . VAL A 1 101 ? 1.512 -6.424 -8.427 1.00 89.12 101 VAL A O 1
ATOM 770 N N . PHE A 1 102 ? 0.649 -4.687 -7.298 1.00 88.62 102 PHE A N 1
ATOM 771 C CA . PHE A 1 102 ? 1.413 -3.665 -7.994 1.00 88.62 102 PHE A CA 1
ATOM 772 C C . PHE A 1 102 ? 2.915 -3.767 -7.693 1.00 88.62 102 PHE A C 1
ATOM 774 O O . PHE A 1 102 ? 3.705 -3.622 -8.620 1.00 88.62 102 PHE A O 1
ATOM 781 N N . LEU A 1 103 ? 3.311 -4.101 -6.455 1.00 89.12 103 LEU A N 1
ATOM 782 C CA . LEU A 1 103 ? 4.699 -4.445 -6.117 1.00 89.12 103 LEU A CA 1
ATOM 783 C C . LEU A 1 103 ? 5.190 -5.605 -6.983 1.00 89.12 103 LEU A C 1
ATOM 785 O O . LEU A 1 103 ? 6.203 -5.467 -7.652 1.00 89.12 103 LEU A O 1
ATOM 789 N N . MET A 1 104 ? 4.451 -6.716 -7.027 1.00 87.69 104 MET A N 1
ATOM 790 C CA . MET A 1 104 ? 4.850 -7.894 -7.809 1.00 87.69 104 MET A CA 1
ATOM 791 C C . MET A 1 104 ? 4.969 -7.575 -9.308 1.00 87.69 104 MET A C 1
ATOM 793 O O . MET A 1 104 ? 5.845 -8.090 -10.001 1.00 87.69 104 MET A O 1
ATOM 797 N N . ALA A 1 105 ? 4.104 -6.697 -9.822 1.00 87.50 105 ALA A N 1
ATOM 798 C CA . ALA A 1 105 ? 4.214 -6.187 -11.183 1.00 87.50 105 ALA A CA 1
ATOM 799 C C . ALA A 1 105 ? 5.466 -5.302 -11.361 1.00 87.50 105 ALA A C 1
ATOM 801 O O . ALA A 1 105 ? 6.177 -5.452 -12.352 1.00 87.5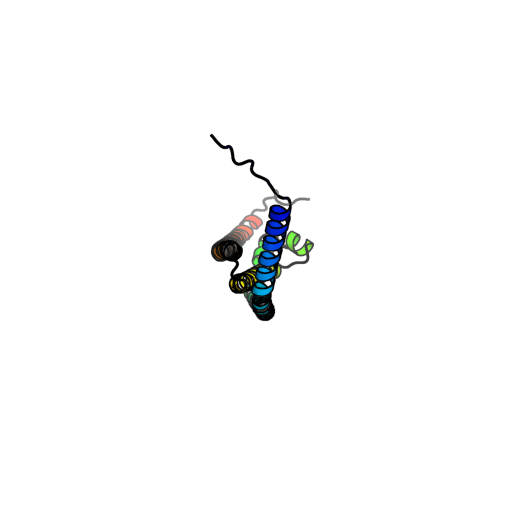0 105 ALA A O 1
ATOM 802 N N . ALA A 1 106 ? 5.776 -4.422 -10.405 1.00 88.06 106 ALA A N 1
ATOM 803 C CA . ALA A 1 106 ? 6.977 -3.582 -10.420 1.00 88.06 106 ALA A CA 1
ATOM 804 C C . ALA A 1 106 ? 8.280 -4.404 -10.326 1.00 88.06 106 ALA A C 1
ATOM 806 O O . ALA A 1 106 ? 9.249 -4.100 -11.026 1.00 88.06 106 ALA A O 1
ATOM 807 N N . GLU A 1 107 ? 8.274 -5.485 -9.544 1.00 87.94 107 GLU A N 1
ATOM 808 C CA . GLU A 1 107 ? 9.357 -6.470 -9.469 1.00 87.94 107 GLU A CA 1
ATOM 809 C C . GLU A 1 107 ? 9.572 -7.154 -10.823 1.00 87.94 107 GLU A C 1
ATOM 811 O O . GLU A 1 107 ? 10.705 -7.270 -11.292 1.00 87.94 107 GLU A O 1
ATOM 816 N N . ALA A 1 108 ? 8.490 -7.537 -11.509 1.00 87.56 108 ALA A N 1
ATOM 817 C CA . ALA A 1 108 ? 8.566 -8.111 -12.853 1.00 87.56 108 ALA A CA 1
ATOM 818 C C . ALA A 1 108 ? 9.092 -7.114 -13.905 1.00 87.56 108 ALA A C 1
ATOM 820 O O . ALA A 1 108 ? 9.765 -7.514 -14.857 1.00 87.56 108 ALA A O 1
ATOM 821 N N . LEU A 1 109 ? 8.838 -5.815 -13.712 1.00 86.38 109 LEU A N 1
ATOM 822 C CA . LEU A 1 109 ? 9.443 -4.727 -14.489 1.00 86.38 109 LEU A CA 1
ATOM 823 C C . LEU A 1 109 ? 10.943 -4.536 -14.190 1.00 86.38 109 LEU A C 1
ATOM 825 O O . LEU A 1 109 ? 11.632 -3.908 -14.994 1.00 86.38 109 LEU A O 1
ATOM 829 N N . GLN A 1 110 ? 11.453 -5.085 -13.080 1.00 83.75 110 GLN A N 1
ATOM 830 C CA . GLN A 1 110 ? 12.824 -4.915 -12.575 1.00 83.75 110 GLN A CA 1
ATOM 831 C C . GLN A 1 110 ? 13.192 -3.450 -12.284 1.00 83.75 110 GLN A C 1
ATOM 833 O O . GLN A 1 110 ? 14.328 -3.026 -12.487 1.00 83.75 110 GLN A O 1
ATOM 838 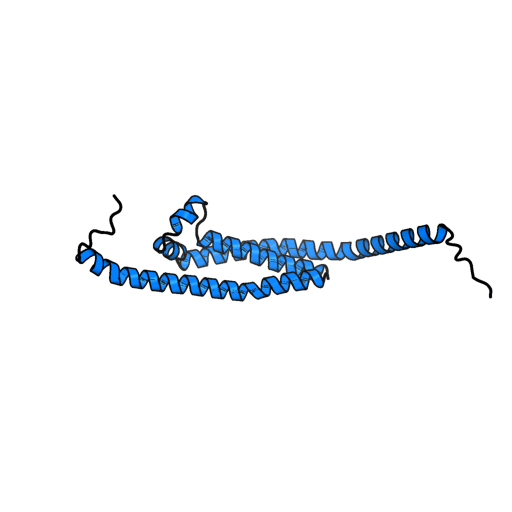N N . VAL A 1 111 ? 12.229 -2.653 -11.810 1.00 85.12 111 VAL A N 1
ATOM 839 C CA . VAL A 1 111 ? 12.476 -1.263 -11.398 1.00 85.12 111 VAL A CA 1
ATOM 840 C C . VAL A 1 111 ? 12.735 -1.243 -9.893 1.00 85.12 111 VAL A C 1
ATOM 842 O O . VAL A 1 111 ? 11.810 -1.097 -9.091 1.00 85.12 111 VAL A O 1
ATOM 845 N N . GLU A 1 112 ? 14.003 -1.398 -9.509 1.00 86.88 112 GLU A N 1
ATOM 846 C CA . GLU A 1 112 ? 14.444 -1.530 -8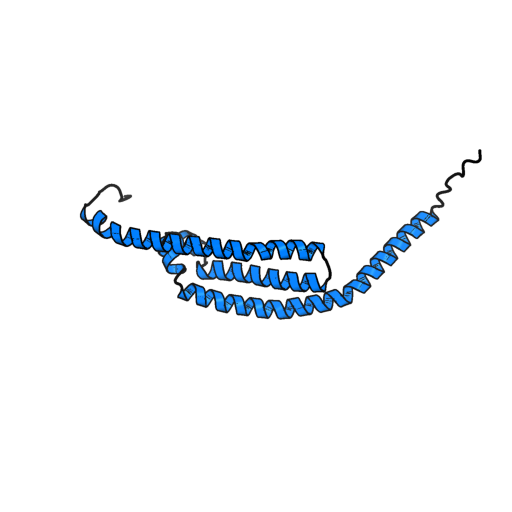.108 1.00 86.88 112 GLU A CA 1
ATOM 847 C C . GLU A 1 112 ? 13.939 -0.380 -7.229 1.00 86.88 112 GLU A C 1
ATOM 849 O O . GLU A 1 112 ? 13.262 -0.602 -6.230 1.00 86.88 112 GLU A O 1
ATOM 854 N N . ARG A 1 113 ? 14.131 0.872 -7.668 1.00 85.50 113 ARG A N 1
ATOM 855 C CA . ARG A 1 113 ? 13.710 2.050 -6.892 1.00 85.50 113 ARG A CA 1
ATOM 856 C C . ARG A 1 113 ? 12.206 2.083 -6.614 1.00 85.50 113 ARG A C 1
ATOM 858 O O . ARG A 1 113 ? 11.790 2.524 -5.549 1.00 85.50 113 ARG A O 1
ATOM 865 N N . LEU A 1 114 ? 11.383 1.664 -7.574 1.00 84.38 114 LEU A N 1
ATOM 866 C CA . LEU A 1 114 ? 9.931 1.632 -7.395 1.00 84.38 114 LEU A CA 1
ATOM 867 C C . LEU A 1 114 ? 9.534 0.494 -6.446 1.00 84.38 114 LEU A C 1
ATOM 869 O O . LEU A 1 114 ? 8.699 0.690 -5.567 1.00 84.38 114 LEU A O 1
ATOM 873 N N . THR A 1 115 ? 10.183 -0.658 -6.598 1.00 89.44 115 THR A N 1
ATOM 874 C CA . THR A 1 115 ? 9.999 -1.845 -5.758 1.00 89.44 115 THR A CA 1
ATOM 875 C C . THR A 1 115 ? 10.311 -1.540 -4.294 1.00 89.44 115 THR A C 1
ATOM 877 O O . THR A 1 115 ? 9.484 -1.815 -3.428 1.00 89.44 115 THR A O 1
ATOM 880 N N . ASP A 1 116 ? 11.435 -0.880 -4.013 1.00 91.62 116 ASP A N 1
ATOM 881 C CA . ASP A 1 116 ? 11.853 -0.540 -2.650 1.00 91.62 116 ASP A CA 1
ATOM 882 C C . ASP A 1 116 ? 10.858 0.388 -1.949 1.00 91.62 116 ASP A C 1
ATOM 884 O O . ASP A 1 116 ? 10.498 0.169 -0.791 1.00 91.62 116 ASP A O 1
ATOM 888 N N . LEU A 1 117 ? 10.362 1.408 -2.659 1.00 90.50 117 LEU A N 1
ATOM 889 C CA . LEU A 1 117 ? 9.381 2.345 -2.109 1.00 90.50 117 LEU A CA 1
ATOM 890 C C . LEU A 1 117 ? 8.061 1.645 -1.776 1.00 90.50 117 LEU A C 1
ATOM 892 O O . LEU A 1 117 ? 7.498 1.858 -0.703 1.00 90.50 117 LEU A O 1
ATOM 896 N N . ILE A 1 118 ? 7.566 0.798 -2.679 1.00 88.56 118 ILE A N 1
ATOM 897 C CA . ILE A 1 118 ? 6.309 0.072 -2.472 1.00 88.56 118 ILE A CA 1
ATOM 898 C C . ILE A 1 118 ? 6.478 -0.987 -1.372 1.00 88.56 118 ILE A C 1
ATOM 900 O O . ILE A 1 118 ? 5.603 -1.127 -0.518 1.00 88.56 118 ILE A O 1
ATOM 904 N N . SER A 1 119 ? 7.610 -1.690 -1.344 1.00 90.88 119 SER A N 1
ATOM 905 C CA . SER A 1 119 ? 7.948 -2.674 -0.312 1.00 90.88 119 SER A CA 1
ATOM 906 C C . SER A 1 119 ? 8.012 -2.030 1.073 1.00 90.88 119 SER A C 1
ATOM 908 O O . SER A 1 119 ? 7.399 -2.532 2.018 1.00 90.88 119 SER A O 1
ATOM 910 N N . ALA A 1 120 ? 8.638 -0.854 1.185 1.00 90.75 120 ALA A N 1
ATOM 911 C CA . ALA A 1 120 ? 8.640 -0.077 2.419 1.00 90.75 120 ALA A CA 1
ATOM 912 C C . ALA A 1 120 ? 7.213 0.285 2.862 1.00 90.75 120 ALA A C 1
ATOM 914 O O . ALA A 1 120 ? 6.877 0.099 4.029 1.00 90.75 120 ALA A O 1
ATOM 915 N N . LEU A 1 121 ? 6.341 0.726 1.942 1.00 88.31 121 LEU A N 1
ATOM 916 C CA . LEU A 1 121 ? 4.928 0.989 2.252 1.00 88.31 121 LEU A CA 1
ATOM 917 C C . LEU A 1 121 ? 4.196 -0.265 2.750 1.00 88.31 121 LEU A C 1
ATOM 919 O O . LEU A 1 121 ? 3.446 -0.187 3.723 1.00 88.31 121 LEU A O 1
ATOM 923 N N . ILE A 1 122 ? 4.433 -1.424 2.133 1.00 87.44 122 ILE A N 1
ATOM 924 C CA . ILE A 1 122 ? 3.839 -2.700 2.556 1.00 87.44 122 ILE A CA 1
ATOM 925 C C . ILE A 1 122 ? 4.347 -3.108 3.938 1.00 87.44 122 ILE A C 1
ATOM 927 O O . ILE A 1 122 ? 3.564 -3.591 4.753 1.00 87.44 122 ILE A O 1
ATOM 931 N N . ALA A 1 123 ? 5.617 -2.861 4.251 1.00 89.19 123 ALA A N 1
ATOM 932 C CA . ALA A 1 123 ? 6.183 -3.142 5.567 1.00 89.19 123 ALA A CA 1
ATOM 933 C C . ALA A 1 123 ? 5.525 -2.326 6.699 1.00 89.19 123 ALA A C 1
ATOM 935 O O . ALA A 1 123 ? 5.580 -2.741 7.858 1.00 89.19 123 ALA A O 1
ATOM 936 N N . TYR A 1 124 ? 4.838 -1.219 6.388 1.00 87.81 124 TYR A N 1
ATOM 937 C CA . TYR A 1 124 ? 4.020 -0.482 7.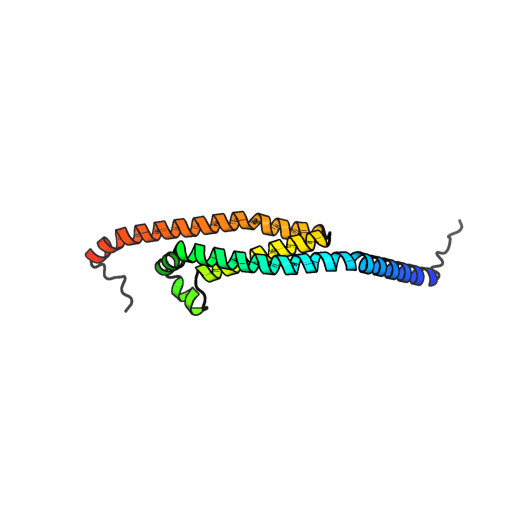358 1.00 87.81 124 TYR A CA 1
ATOM 938 C C . TYR A 1 124 ? 2.620 -1.088 7.584 1.00 87.81 124 TYR A C 1
ATOM 940 O O . TYR A 1 124 ? 2.012 -0.818 8.621 1.00 87.81 124 TYR A O 1
ATOM 948 N N . LEU A 1 125 ? 2.090 -1.936 6.690 1.00 86.31 125 LEU A N 1
ATOM 949 C CA . LEU A 1 125 ? 0.760 -2.554 6.866 1.00 86.31 125 LEU A CA 1
ATOM 950 C C . LEU A 1 125 ? 0.623 -3.375 8.156 1.00 86.31 125 LEU A C 1
ATOM 952 O O . LEU A 1 125 ? -0.404 -3.221 8.820 1.00 86.31 125 LEU A O 1
ATOM 956 N N . PRO A 1 126 ? 1.597 -4.219 8.557 1.00 83.62 126 PRO A N 1
ATOM 957 C CA . PRO A 1 126 ? 1.533 -4.932 9.830 1.00 83.62 126 PRO A CA 1
ATOM 958 C C . PRO A 1 126 ? 1.374 -3.980 11.017 1.00 83.62 126 PRO A C 1
ATOM 960 O O . PRO A 1 126 ? 0.570 -4.239 11.910 1.00 83.62 126 PRO A O 1
ATOM 963 N N . LEU A 1 127 ? 2.082 -2.844 11.002 1.00 88.50 127 LEU A N 1
ATOM 964 C CA . LEU A 1 127 ? 1.982 -1.830 12.050 1.00 88.50 127 LEU A CA 1
ATOM 965 C C . LEU A 1 127 ? 0.581 -1.203 12.089 1.00 88.50 127 LEU A C 1
ATOM 967 O O . LEU A 1 127 ? 0.005 -1.046 13.165 1.00 88.50 127 LEU A O 1
ATOM 971 N N . VAL A 1 128 ? -0.002 -0.906 10.923 1.00 85.38 128 VAL A N 1
ATOM 972 C CA . VAL A 1 128 ? -1.381 -0.402 10.821 1.00 85.38 128 VAL A CA 1
ATOM 973 C C . VAL A 1 128 ? -2.388 -1.440 11.324 1.00 85.38 128 VAL A C 1
ATOM 975 O O . VAL A 1 128 ? -3.320 -1.085 12.042 1.00 85.38 128 VAL A O 1
ATOM 978 N N . ALA A 1 129 ? -2.200 -2.722 11.008 1.00 82.19 129 ALA A N 1
ATOM 979 C CA . ALA A 1 129 ? -3.060 -3.792 11.507 1.00 82.19 129 ALA A CA 1
ATOM 980 C C . ALA A 1 129 ? -3.012 -3.886 13.041 1.00 82.19 129 ALA A C 1
ATOM 982 O O . ALA A 1 129 ? -4.059 -3.973 13.681 1.00 82.19 129 ALA A O 1
ATOM 983 N N . VAL A 1 130 ? -1.820 -3.792 13.640 1.00 89.12 130 VAL A N 1
ATOM 984 C CA . VAL A 1 130 ? -1.659 -3.739 15.102 1.00 89.12 130 VAL A CA 1
ATOM 985 C C . VAL A 1 130 ? -2.370 -2.517 15.688 1.00 89.12 130 VAL A C 1
ATOM 987 O O . VAL A 1 130 ? -3.120 -2.657 16.653 1.00 89.12 130 VAL A O 1
ATOM 990 N N . ALA A 1 131 ? -2.212 -1.336 15.084 1.00 87.50 131 ALA A N 1
ATOM 991 C CA . ALA A 1 131 ? -2.899 -0.123 15.527 1.00 87.50 131 ALA A CA 1
ATOM 992 C C . ALA A 1 131 ? -4.431 -0.270 15.473 1.00 87.50 131 ALA A C 1
ATOM 994 O O . ALA A 1 131 ? -5.123 0.072 16.432 1.00 87.50 131 ALA A O 1
ATOM 995 N N . MET A 1 132 ? -4.961 -0.844 14.389 1.00 81.81 132 MET A N 1
ATOM 996 C CA . MET A 1 132 ? -6.388 -1.146 14.246 1.00 81.81 132 MET A CA 1
ATOM 997 C C . MET A 1 132 ? -6.876 -2.100 15.341 1.00 81.81 132 MET A C 1
ATOM 999 O O . MET A 1 132 ? -7.910 -1.841 15.952 1.00 81.81 132 MET A O 1
ATOM 1003 N N . ILE A 1 133 ? -6.131 -3.172 15.635 1.00 84.00 133 ILE A N 1
ATOM 1004 C CA . ILE A 1 133 ? -6.474 -4.116 16.711 1.00 84.00 133 ILE A CA 1
ATOM 1005 C C . ILE A 1 133 ? -6.547 -3.391 18.058 1.00 84.00 133 ILE A C 1
ATOM 1007 O O . ILE A 1 133 ? -7.519 -3.572 18.790 1.00 84.00 133 ILE A O 1
ATOM 1011 N N . ILE A 1 134 ? -5.565 -2.540 18.369 1.00 88.81 134 ILE A N 1
ATOM 1012 C CA . ILE A 1 134 ? -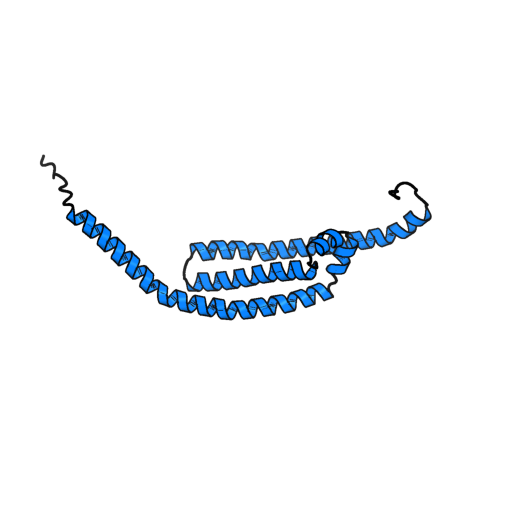5.546 -1.767 19.618 1.00 88.81 134 ILE A CA 1
ATOM 1013 C C . ILE A 1 134 ? -6.797 -0.888 19.724 1.00 88.81 134 ILE A C 1
ATOM 1015 O O . ILE A 1 134 ? -7.482 -0.948 20.741 1.00 88.81 134 ILE A O 1
ATOM 1019 N N . ILE A 1 135 ? -7.153 -0.144 18.671 1.00 83.56 135 ILE A N 1
ATOM 1020 C CA . ILE A 1 135 ? -8.354 0.713 18.651 1.00 83.56 135 ILE A CA 1
ATOM 1021 C C . ILE A 1 135 ? -9.619 -0.095 18.963 1.00 83.56 135 ILE A C 1
ATOM 1023 O O . ILE A 1 135 ? -10.439 0.321 19.782 1.00 83.56 135 ILE A O 1
ATOM 1027 N N . VAL A 1 136 ? -9.769 -1.264 18.337 1.00 78.56 136 VAL A N 1
ATOM 1028 C CA . VAL A 1 136 ? -10.932 -2.141 18.530 1.00 78.56 136 VAL A CA 1
ATOM 1029 C C . VAL A 1 136 ? -11.008 -2.651 19.963 1.00 78.56 136 VAL A C 1
ATOM 1031 O O . VAL A 1 136 ? -12.073 -2.598 20.578 1.00 78.56 136 VAL A O 1
ATOM 1034 N N . VAL A 1 137 ? -9.884 -3.113 20.512 1.00 85.19 137 VAL A N 1
ATOM 1035 C CA . VAL A 1 137 ? -9.812 -3.626 21.885 1.00 85.19 137 VAL A CA 1
ATOM 1036 C C . VAL A 1 137 ? -10.096 -2.512 22.893 1.00 85.19 137 VAL A C 1
ATOM 1038 O O . VAL A 1 137 ? -10.905 -2.703 23.799 1.00 85.19 137 VAL A O 1
ATOM 1041 N N . THR A 1 138 ? -9.506 -1.329 22.719 1.00 87.12 138 THR A N 1
ATOM 1042 C CA . THR A 1 138 ? -9.762 -0.169 23.581 1.00 87.12 138 THR A CA 1
ATOM 1043 C C . THR A 1 138 ? -11.231 0.251 23.540 1.00 87.12 138 THR A C 1
ATOM 1045 O O . THR A 1 138 ? -11.831 0.460 24.594 1.00 87.12 138 THR A O 1
ATOM 1048 N N . ALA A 1 139 ? -11.842 0.321 22.353 1.00 80.50 139 ALA A N 1
ATOM 1049 C CA . ALA A 1 139 ? -13.261 0.642 22.209 1.00 80.50 139 ALA A CA 1
ATOM 1050 C C . ALA A 1 139 ? -14.162 -0.417 22.864 1.00 80.50 139 ALA A C 1
ATOM 1052 O O . ALA A 1 139 ? -15.131 -0.068 23.538 1.00 80.50 139 ALA A O 1
ATOM 1053 N N . ALA A 1 140 ? -13.827 -1.703 22.719 1.00 80.94 140 ALA A N 1
ATOM 1054 C CA . ALA A 1 140 ? -14.562 -2.795 23.352 1.00 80.94 140 ALA A CA 1
ATOM 1055 C C . ALA A 1 140 ? -14.521 -2.701 24.884 1.00 80.94 140 ALA A C 1
ATOM 1057 O O . ALA A 1 140 ? -15.558 -2.828 25.535 1.00 80.94 140 ALA A O 1
ATOM 1058 N N . ILE A 1 141 ? -13.348 -2.413 25.456 1.00 87.69 141 ILE A N 1
ATOM 1059 C CA . ILE A 1 141 ? -13.191 -2.214 26.902 1.00 87.69 141 ILE A CA 1
ATOM 1060 C C . ILE A 1 141 ? -13.978 -0.981 27.364 1.00 87.69 141 ILE A C 1
ATOM 1062 O O . ILE A 1 141 ? -14.711 -1.060 28.346 1.00 87.69 141 ILE A O 1
ATOM 1066 N N . GLY A 1 142 ? -13.880 0.145 26.651 1.00 87.19 142 GLY A N 1
ATOM 1067 C CA . GLY A 1 142 ? -14.613 1.369 26.990 1.00 87.19 142 GLY A CA 1
ATOM 1068 C C . GLY A 1 142 ? -16.130 1.175 26.974 1.00 87.19 142 GLY A C 1
ATOM 1069 O O . GLY A 1 142 ? -16.813 1.591 27.906 1.00 87.19 142 GLY A O 1
ATOM 1070 N N . ALA A 1 143 ? -16.650 0.474 25.963 1.00 79.88 143 ALA A N 1
ATOM 1071 C CA . ALA A 1 143 ? -18.067 0.132 25.880 1.00 79.88 143 ALA A CA 1
ATOM 1072 C C . ALA A 1 143 ? -18.504 -0.785 27.031 1.00 79.88 143 ALA A C 1
ATOM 1074 O O . ALA A 1 143 ? -19.551 -0.557 27.629 1.00 79.88 143 ALA A O 1
ATOM 1075 N N . PHE A 1 144 ? -17.688 -1.783 27.382 1.00 85.38 144 PHE A N 1
ATOM 1076 C CA . PHE A 1 144 ? -17.966 -2.660 28.519 1.00 85.38 144 PHE A CA 1
ATOM 1077 C C . PHE A 1 144 ? -18.024 -1.879 29.839 1.00 85.38 144 PHE A C 1
ATOM 1079 O O . PHE A 1 144 ? -18.941 -2.070 30.632 1.00 85.38 144 PHE A O 1
ATOM 1086 N N . LEU A 1 145 ? -17.087 -0.955 30.063 1.00 90.06 145 LEU A N 1
ATOM 1087 C CA . LEU A 1 145 ? -17.089 -0.100 31.253 1.00 90.06 145 LEU A CA 1
ATOM 1088 C C . LEU A 1 145 ? -18.289 0.858 31.280 1.00 90.06 145 LEU A C 1
ATOM 1090 O O . LEU A 1 145 ? -18.894 1.045 32.335 1.00 90.06 145 LEU A O 1
ATOM 1094 N N . ALA A 1 146 ? -18.668 1.434 30.137 1.00 83.00 146 ALA A N 1
ATOM 1095 C CA . ALA A 1 146 ? -19.851 2.286 30.029 1.00 83.00 146 ALA A CA 1
ATOM 1096 C C . ALA A 1 146 ? -21.135 1.516 30.377 1.00 83.00 146 ALA A C 1
ATOM 1098 O O . ALA A 1 146 ? -21.950 2.020 31.149 1.00 83.00 146 ALA A O 1
ATOM 1099 N N . ASP A 1 147 ? -21.269 0.277 29.893 1.00 84.44 147 ASP A N 1
ATOM 1100 C CA . ASP A 1 147 ? -22.398 -0.610 30.203 1.00 84.44 147 ASP A CA 1
ATOM 1101 C C . ASP A 1 147 ? -22.486 -0.928 31.711 1.00 84.44 147 ASP A C 1
ATOM 1103 O O . ASP A 1 147 ? -23.583 -1.095 32.244 1.00 84.44 147 ASP A O 1
ATOM 1107 N N . LEU A 1 148 ? -21.354 -0.968 32.428 1.00 89.19 148 LEU A N 1
ATOM 1108 C CA . LEU A 1 148 ? -21.330 -1.175 33.882 1.00 89.19 148 LEU A CA 1
ATOM 1109 C C . LEU A 1 148 ? -21.735 0.075 34.677 1.00 89.19 148 LEU A C 1
ATOM 1111 O O . LEU A 1 148 ? -22.395 -0.042 35.711 1.00 89.19 148 LEU A O 1
ATOM 1115 N N . VAL A 1 149 ? -21.348 1.269 34.220 1.00 88.12 149 VAL A N 1
ATOM 1116 C CA . VAL A 1 149 ? -21.599 2.530 34.944 1.00 88.12 149 VAL A CA 1
ATOM 1117 C C . VAL A 1 149 ? -22.971 3.124 34.610 1.00 88.12 149 VAL A C 1
ATOM 1119 O O . VAL A 1 149 ? -23.624 3.696 35.488 1.00 88.12 149 VAL A O 1
ATOM 1122 N N . ALA A 1 150 ? -23.455 2.954 33.377 1.00 84.00 150 ALA A N 1
ATOM 1123 C CA . ALA A 1 150 ? -24.722 3.523 32.913 1.00 84.00 150 ALA A CA 1
ATOM 1124 C C . ALA A 1 150 ? -25.940 3.173 33.805 1.00 84.00 150 ALA A C 1
ATOM 1126 O O . ALA A 1 150 ? -26.710 4.080 34.136 1.00 84.00 150 ALA A O 1
ATOM 1127 N N . PRO A 1 151 ? -26.116 1.925 34.294 1.00 84.25 151 PRO A N 1
ATOM 1128 C CA . PRO A 1 151 ? -27.233 1.560 35.171 1.00 84.25 151 PRO A CA 1
ATOM 1129 C C . PRO A 1 151 ? -27.175 2.204 36.562 1.00 84.25 151 PRO A C 1
ATOM 1131 O O . PRO A 1 151 ? -28.205 2.317 37.235 1.00 84.25 151 PRO A O 1
ATOM 1134 N N . TRP A 1 152 ? -25.980 2.574 37.028 1.00 82.75 152 TRP A N 1
ATOM 1135 C CA . TRP A 1 152 ? -25.787 3.263 38.302 1.00 82.75 152 TRP A CA 1
ATOM 1136 C C . TRP A 1 152 ? -26.038 4.768 38.151 1.00 82.75 152 TRP A C 1
ATOM 1138 O O . TRP A 1 152 ? -26.785 5.343 38.940 1.00 82.75 152 TRP A O 1
ATOM 1148 N N . ALA A 1 153 ? -25.520 5.378 37.080 1.00 79.25 153 ALA A N 1
ATOM 1149 C CA . ALA A 1 153 ? -25.724 6.794 36.775 1.00 79.25 153 ALA A CA 1
ATOM 1150 C C . ALA A 1 153 ? -27.206 7.138 36.537 1.00 79.25 153 ALA A C 1
ATOM 1152 O O . ALA A 1 153 ? -27.712 8.121 37.077 1.00 79.25 153 ALA A O 1
ATOM 1153 N N . ASN A 1 154 ? -27.933 6.287 35.804 1.00 80.00 154 ASN A N 1
ATOM 1154 C CA . ASN A 1 154 ? -29.360 6.489 35.538 1.00 80.00 154 ASN A CA 1
ATOM 1155 C C . ASN A 1 154 ? -30.219 6.420 36.816 1.00 80.00 154 ASN A C 1
ATOM 1157 O O . ASN A 1 154 ? -31.233 7.105 36.933 1.00 80.00 154 ASN A O 1
ATOM 1161 N N . ARG A 1 155 ? -29.799 5.629 37.816 1.00 79.38 155 ARG A N 1
ATOM 1162 C CA . ARG A 1 155 ? -30.503 5.528 39.104 1.00 79.38 155 ARG A CA 1
ATOM 1163 C C . ARG A 1 155 ? -30.377 6.776 39.975 1.00 79.38 155 ARG A C 1
ATOM 1165 O O . ARG A 1 155 ? -31.211 6.953 40.856 1.00 79.38 155 ARG A O 1
ATOM 1172 N N . GLN A 1 156 ? -29.382 7.632 39.741 1.00 79.31 156 GLN A N 1
ATOM 1173 C CA . GLN A 1 156 ? -29.153 8.832 40.551 1.00 79.31 156 GLN A CA 1
ATOM 1174 C C . GLN A 1 156 ? -29.734 10.132 39.959 1.00 79.31 156 GLN A C 1
ATOM 1176 O O . GLN A 1 156 ? -29.477 11.192 40.517 1.00 79.31 156 GLN A O 1
ATOM 1181 N N . GLN A 1 157 ? -30.532 10.075 38.877 1.00 62.41 157 GLN A N 1
ATOM 1182 C CA . GLN A 1 157 ? -31.236 11.231 38.274 1.00 62.41 157 GLN A CA 1
ATOM 1183 C C . GLN A 1 157 ? -30.383 12.515 38.162 1.00 62.41 157 GLN A C 1
ATOM 1185 O O . GLN A 1 157 ? -30.826 13.619 38.481 1.00 62.41 157 GLN A O 1
ATOM 1190 N N . ILE A 1 158 ? -29.135 12.390 37.709 1.00 66.06 158 ILE A N 1
ATOM 1191 C CA . ILE A 1 158 ? -28.236 13.537 37.580 1.00 66.06 158 ILE A CA 1
ATOM 1192 C C . ILE A 1 158 ? -28.663 14.368 36.351 1.00 66.06 158 ILE A C 1
ATOM 1194 O O . ILE A 1 158 ? -28.394 14.008 35.209 1.00 66.06 158 ILE A O 1
ATOM 1198 N N . ALA A 1 159 ? -29.358 15.480 36.605 1.00 62.97 159 ALA A N 1
ATOM 1199 C CA . ALA A 1 159 ? -30.142 16.256 35.636 1.00 62.97 159 ALA A CA 1
ATOM 1200 C C . ALA A 1 159 ? -29.365 17.004 34.524 1.00 62.97 159 ALA A C 1
ATOM 1202 O O . ALA A 1 159 ? -29.994 17.597 33.654 1.00 62.97 159 ALA A O 1
ATOM 1203 N N . TRP A 1 160 ? -28.026 17.010 34.510 1.00 71.62 160 TRP A N 1
ATOM 1204 C CA . TRP A 1 160 ? -27.246 17.890 33.617 1.00 71.62 160 TRP A CA 1
ATOM 1205 C C . TRP A 1 160 ? -26.838 17.279 32.259 1.00 71.62 160 TRP A C 1
ATOM 1207 O O . TRP A 1 160 ? -26.155 17.944 31.487 1.00 71.62 160 TRP A O 1
ATOM 1217 N N . LEU A 1 161 ? -27.270 16.051 31.930 1.00 64.12 161 LEU A N 1
ATOM 1218 C CA . LEU A 1 161 ? -26.970 15.375 30.649 1.00 64.12 161 LEU A CA 1
ATOM 1219 C C . LEU A 1 161 ? -28.131 15.365 29.634 1.00 64.12 161 LEU A C 1
ATOM 1221 O O . LEU A 1 161 ? -28.034 14.691 28.610 1.00 64.12 161 LEU A O 1
ATOM 1225 N N . VAL A 1 162 ? -29.216 16.106 29.882 1.00 56.97 162 VAL A N 1
ATOM 1226 C CA . VAL A 1 162 ? -30.315 16.270 28.915 1.00 56.97 162 VAL A CA 1
ATOM 1227 C C . VAL A 1 162 ? -30.128 17.600 28.174 1.00 56.97 162 VAL A C 1
ATOM 1229 O O . VAL A 1 162 ? -30.462 18.644 28.737 1.00 56.97 162 VAL A O 1
ATOM 1232 N N . PRO A 1 163 ? -29.584 17.619 26.943 1.00 51.22 163 PRO A N 1
ATOM 1233 C CA . PRO A 1 163 ? -29.793 18.760 26.063 1.00 51.22 163 PRO A CA 1
ATOM 1234 C C . PRO A 1 163 ? -31.289 18.835 25.721 1.00 51.22 163 PRO A C 1
ATOM 1236 O O . PRO A 1 163 ? -31.889 17.823 25.353 1.00 51.22 163 PRO A O 1
ATOM 1239 N N . ALA A 1 164 ? -31.872 20.018 25.932 1.00 54.09 164 ALA A N 1
ATOM 1240 C CA . ALA A 1 164 ? -33.248 20.351 25.562 1.00 54.09 164 ALA A CA 1
ATOM 1241 C C . ALA A 1 164 ? -33.487 20.231 24.050 1.00 54.09 164 ALA A C 1
ATOM 1243 O O . ALA A 1 164 ? -32.527 20.479 23.281 1.00 54.09 164 ALA A O 1
#

Secondary structure (DSSP, 8-state):
---------HHHHHHHHHHHHHHHHHHHHHHHHHHHHHHHHHHHHHHHHHHHHHHHHHHHHHHTHHHHHHHTTTHHHHHTTT--HHHHHHHHHHHHHHHHHHHHHHHHHT-HHHHHHHHHHHHHHHHHHHHHHHHHHHHHHHHHHHHHHHHHHHHTT-GGG---

Foldseek 3Di:
DDDPDPPVPVVVVVVVVVVVVVVVVVVVVVLVVLLVVLVVLLVVLLVVLVVVLVVQLVVCVVVVPQVLCVLVVVCVVQVVVVHGPSNVVSVVSSVLSSLVSVLVSVVSSVPVVVNVVSVVVNVCVVVVVVVVVVVSVVSVVVSVVCVVCVVVVVVVCPPPPDDD

Radius of gyration: 29.15 Å; chains: 1; bounding box: 85×38×77 Å